Protein AF-A0A849MCC2-F1 (afdb_monomer_lite)

Secondary structure (DSSP, 8-state):
-------HHHHHHHHHHHHHHHHHHHHHHHHHHTTT----SHHHHTHHHHHHHHHHHHHHHTTT-SS---HHHHH--HHHHHHHHHHHHHHHHHHHHTTSSS----HHHHHHHHHHHHHHHHHHHHHHHHHHHHHHHHHHHH--

Radius of gyration: 18.91 Å; chains: 1; bounding box: 49×28×57 Å

pLDDT: mean 87.13, std 11.43, range [44.09, 97.31]

Sequence (144 aa):
MSTQNATPIDSFEKKVILFWKISLISLASIGLSTGGFRIGGFWSSYMLDITGPAWGYILIRSQYKSKDATFLSFRLSQEHSALLIIVTCFIVETSQYLELYDSYFDPYDYLAYISAVIPLFIIDKMISAKIRNLNSLLQESEIK

Foldseek 3Di:
DDPPDQDPLNVLLVVQLVVLVVLLVVLVVQLVCLVPDDDDDLCSVLSVLQSVLLNQLSVLCVSNDDPDDDPSNVPDDLVRSLVVSLVVQVVVLVCVVVCVDPDHRDPSSSVSNCVNSVVSSVVVVVSVVVSVVVVVVVVVVVVD

Structure (mmCIF, N/CA/C/O backbone):
data_AF-A0A849MCC2-F1
#
_entry.id   AF-A0A849MCC2-F1
#
loop_
_atom_site.group_PDB
_atom_s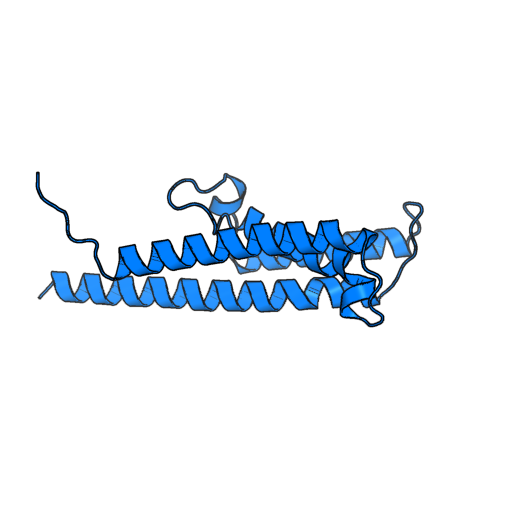ite.id
_atom_site.type_symbol
_atom_site.label_atom_id
_atom_site.label_alt_id
_atom_site.label_comp_id
_atom_site.label_asym_id
_atom_site.label_entity_id
_atom_site.label_seq_id
_atom_site.pdbx_PDB_ins_code
_atom_site.Cartn_x
_atom_site.Cartn_y
_atom_site.Cartn_z
_atom_site.occupancy
_atom_site.B_iso_or_equiv
_atom_site.auth_seq_id
_atom_site.auth_comp_id
_atom_site.auth_asym_id
_atom_site.auth_atom_id
_atom_site.pdbx_PDB_model_num
ATOM 1 N N . MET A 1 1 ? -21.759 19.271 32.226 1.00 50.09 1 MET A N 1
ATOM 2 C CA . MET A 1 1 ? -20.901 18.948 31.067 1.00 50.09 1 MET A CA 1
ATOM 3 C C . MET A 1 1 ? -20.373 17.539 31.314 1.00 50.09 1 MET A C 1
ATOM 5 O O . MET A 1 1 ? -19.436 17.396 32.085 1.00 50.09 1 MET A O 1
ATOM 9 N N . SER A 1 2 ? -21.067 16.490 30.850 1.00 44.09 2 SER A N 1
ATOM 10 C CA . SER A 1 2 ? -20.603 15.121 31.108 1.00 44.09 2 SER A CA 1
ATOM 11 C C . SER A 1 2 ? -19.416 14.835 30.194 1.00 44.09 2 SER A C 1
ATOM 13 O O . SER A 1 2 ? -19.512 14.893 28.970 1.00 44.09 2 SER A O 1
ATOM 15 N N . THR A 1 3 ? -18.263 14.575 30.794 1.00 50.03 3 THR A N 1
ATOM 16 C CA . THR A 1 3 ? -17.149 13.934 30.107 1.00 50.03 3 THR A CA 1
ATOM 17 C C . THR A 1 3 ? -17.604 12.518 29.780 1.00 50.03 3 THR A C 1
ATOM 19 O O . THR A 1 3 ? -17.569 11.642 30.641 1.00 50.03 3 THR A O 1
ATOM 22 N N . GLN A 1 4 ? -18.117 12.300 28.566 1.00 54.28 4 GLN A N 1
ATOM 23 C CA . GLN A 1 4 ? -18.264 10.948 28.038 1.00 54.28 4 GLN A CA 1
ATOM 24 C C . GLN A 1 4 ? -16.868 10.325 28.043 1.00 54.28 4 GLN A C 1
ATOM 26 O O . GLN A 1 4 ? -15.998 10.722 27.267 1.00 54.28 4 GLN A O 1
ATOM 31 N N . ASN A 1 5 ? -16.628 9.417 28.986 1.00 64.69 5 ASN A N 1
ATOM 32 C CA . ASN A 1 5 ? -15.387 8.664 29.039 1.00 64.69 5 ASN A CA 1
ATOM 33 C C . ASN A 1 5 ? -15.294 7.868 27.737 1.00 64.69 5 ASN A C 1
ATOM 35 O O . ASN A 1 5 ? -16.152 7.031 27.465 1.00 64.69 5 ASN A O 1
ATOM 39 N N . ALA A 1 6 ? -14.296 8.185 26.911 1.00 67.19 6 ALA A N 1
ATOM 40 C CA . ALA A 1 6 ? -14.068 7.487 25.654 1.00 67.19 6 ALA A CA 1
ATOM 41 C C . ALA A 1 6 ? -13.911 5.991 25.933 1.00 67.19 6 ALA A C 1
ATOM 43 O O . ALA A 1 6 ? -13.159 5.604 26.836 1.00 67.19 6 ALA A O 1
ATOM 44 N N . THR A 1 7 ? -14.607 5.156 25.166 1.00 79.62 7 THR A N 1
ATOM 45 C CA . THR A 1 7 ? -14.469 3.710 25.320 1.00 79.62 7 THR A CA 1
ATOM 46 C C . THR A 1 7 ? -13.045 3.289 24.926 1.00 79.62 7 THR A C 1
ATOM 48 O O . THR A 1 7 ? -12.372 3.973 24.139 1.00 79.62 7 THR A O 1
ATOM 51 N N . PRO A 1 8 ? -12.537 2.155 25.441 1.00 80.94 8 PRO A N 1
ATOM 52 C CA . PRO A 1 8 ? -11.245 1.623 25.014 1.00 80.94 8 PRO A CA 1
ATOM 53 C C . PRO A 1 8 ? -11.128 1.475 23.486 1.00 80.94 8 PRO A C 1
ATOM 55 O O . PRO A 1 8 ? -10.043 1.701 22.943 1.00 80.94 8 PRO A O 1
ATOM 58 N N . ILE A 1 9 ? -12.234 1.182 22.789 1.00 84.12 9 ILE A N 1
ATOM 59 C CA . ILE A 1 9 ? -12.288 1.090 21.322 1.00 84.12 9 ILE A CA 1
ATOM 60 C C . ILE A 1 9 ? -12.068 2.453 20.669 1.00 84.12 9 ILE A C 1
ATOM 62 O O . ILE A 1 9 ? -11.179 2.565 19.825 1.00 84.12 9 ILE A O 1
ATOM 66 N N . ASP A 1 10 ? -12.761 3.502 21.123 1.00 85.12 10 ASP A N 1
ATOM 67 C CA . ASP A 1 10 ? -12.579 4.863 20.591 1.00 85.12 10 ASP A CA 1
ATOM 68 C C . ASP A 1 10 ? -11.116 5.314 20.692 1.00 85.12 10 ASP A C 1
ATOM 70 O O . ASP A 1 10 ? -10.575 6.002 19.820 1.00 85.12 10 ASP A O 1
ATOM 74 N N . SER A 1 11 ? -10.447 4.926 21.782 1.00 88.69 11 SER A N 1
ATOM 75 C CA . SER A 1 11 ? -9.032 5.230 21.990 1.00 88.69 11 SER A CA 1
ATOM 76 C C . SER A 1 11 ? -8.121 4.479 21.011 1.00 88.69 11 SER A C 1
ATOM 78 O O . SER A 1 11 ? -7.115 5.032 20.556 1.00 88.69 11 SER A O 1
ATOM 80 N N . PHE A 1 12 ? -8.464 3.236 20.664 1.00 90.56 12 PHE A N 1
ATOM 81 C CA . PHE A 1 12 ? -7.708 2.408 19.731 1.00 90.56 12 PHE A CA 1
ATOM 82 C C . PHE A 1 12 ? -7.885 2.887 18.287 1.00 90.56 12 PHE A C 1
ATOM 84 O O . PHE A 1 12 ? -6.889 3.076 17.589 1.00 90.56 12 PHE A O 1
ATOM 91 N N . GLU A 1 13 ? -9.114 3.175 17.860 1.00 90.00 13 GLU A N 1
ATOM 92 C CA . GLU A 1 13 ? -9.403 3.690 16.516 1.00 90.00 13 GLU A CA 1
ATOM 93 C C . GLU A 1 13 ? -8.690 5.020 16.247 1.00 90.00 13 GLU A C 1
ATOM 95 O O . GLU A 1 13 ? -8.071 5.196 15.198 1.00 90.00 13 GLU A O 1
ATOM 100 N N . LYS A 1 14 ? -8.663 5.934 17.227 1.00 91.50 14 LYS A N 1
ATOM 101 C CA . LYS A 1 14 ? -7.896 7.188 17.120 1.00 91.50 14 LYS A CA 1
ATOM 102 C C . LYS A 1 14 ? -6.403 6.943 16.897 1.00 91.50 14 LYS A C 1
ATOM 104 O O . LYS A 1 14 ? -5.790 7.640 16.088 1.00 91.50 14 LYS A O 1
ATOM 109 N N . LYS A 1 15 ? -5.813 5.959 17.588 1.00 92.81 15 LYS A N 1
ATOM 110 C CA . LYS A 1 15 ? -4.400 5.582 17.404 1.00 92.81 15 LYS A CA 1
ATOM 111 C C . LYS A 1 15 ? -4.154 4.988 16.020 1.00 92.81 15 LYS A C 1
ATOM 113 O O . LYS A 1 15 ? -3.155 5.331 15.398 1.00 92.81 15 LYS A O 1
ATOM 118 N N . VAL A 1 16 ? -5.066 4.152 15.525 1.00 93.31 16 VAL A N 1
ATOM 119 C CA . VAL A 1 16 ? -5.007 3.584 14.169 1.00 93.31 16 VAL A CA 1
ATOM 120 C C . VAL A 1 16 ? -5.070 4.687 13.112 1.00 93.31 16 VAL A C 1
ATOM 122 O O . VAL A 1 16 ? -4.226 4.738 12.223 1.00 93.31 16 VAL A O 1
ATOM 125 N N . ILE A 1 17 ? -6.016 5.618 13.232 1.00 92.31 17 ILE A N 1
ATOM 126 C CA . ILE A 1 17 ? -6.140 6.756 12.311 1.00 92.31 17 ILE A CA 1
ATOM 127 C C . ILE A 1 17 ? -4.866 7.606 12.329 1.00 92.31 17 ILE A C 1
ATOM 129 O O . ILE A 1 17 ? -4.378 8.022 11.277 1.00 92.31 17 ILE A O 1
ATOM 133 N N . LEU A 1 18 ? -4.314 7.870 13.517 1.00 94.62 18 LEU A N 1
ATOM 134 C CA . LEU A 1 18 ? -3.065 8.613 13.656 1.00 94.62 18 LEU A CA 1
ATOM 135 C C . LEU A 1 18 ? -1.891 7.872 13.004 1.00 94.62 18 LEU A C 1
ATOM 137 O O . LEU A 1 18 ? -1.118 8.503 12.289 1.00 94.62 18 LEU A O 1
ATOM 141 N N . PHE A 1 19 ? -1.792 6.555 13.198 1.00 95.06 19 PHE A N 1
ATOM 142 C CA . PHE A 1 19 ? -0.798 5.711 12.536 1.00 95.06 19 PHE A CA 1
ATOM 143 C C . PHE A 1 19 ? -0.860 5.881 11.013 1.00 95.06 19 PHE A C 1
ATOM 145 O O . PHE A 1 19 ? 0.144 6.248 10.411 1.00 95.06 19 PHE A O 1
ATOM 152 N N . TRP A 1 20 ? -2.041 5.752 10.401 1.00 94.94 20 TRP A N 1
ATOM 153 C CA . TRP A 1 20 ? -2.193 5.906 8.949 1.00 94.94 20 TRP A CA 1
ATOM 154 C C . TRP A 1 20 ? -1.888 7.319 8.442 1.00 94.94 20 TRP A C 1
ATOM 156 O O . TRP A 1 20 ? -1.308 7.471 7.367 1.00 94.94 20 TRP A O 1
ATOM 166 N N . LYS A 1 21 ? -2.232 8.362 9.210 1.00 94.88 21 LYS A N 1
ATOM 167 C CA . LYS A 1 21 ? -1.850 9.749 8.889 1.00 94.88 21 LYS A CA 1
ATOM 168 C C . LYS A 1 21 ? -0.336 9.932 8.889 1.00 94.88 21 LYS A C 1
ATOM 170 O O . LYS A 1 21 ? 0.197 10.538 7.964 1.00 94.88 21 LYS A O 1
ATOM 175 N N . ILE A 1 22 ? 0.340 9.406 9.909 1.00 95.94 22 ILE A N 1
ATOM 176 C CA . ILE A 1 22 ? 1.800 9.459 10.001 1.00 95.94 22 ILE A CA 1
ATOM 177 C C . ILE A 1 22 ? 2.409 8.693 8.827 1.00 95.94 22 ILE A C 1
ATOM 179 O O . ILE A 1 22 ? 3.243 9.255 8.130 1.00 95.94 22 ILE A O 1
ATOM 183 N N . SER A 1 23 ? 1.938 7.477 8.535 1.00 95.00 23 SER A N 1
ATOM 184 C CA . SER A 1 23 ? 2.414 6.689 7.393 1.00 95.00 23 SER A CA 1
ATOM 185 C C . SER A 1 23 ? 2.274 7.433 6.063 1.00 95.00 23 SER A C 1
ATOM 187 O O . SER A 1 23 ? 3.218 7.427 5.280 1.00 95.00 23 SER A O 1
ATOM 189 N N . LEU A 1 24 ? 1.151 8.118 5.811 1.00 94.25 24 LEU A N 1
ATOM 190 C CA . LEU A 1 24 ? 0.969 8.933 4.601 1.00 94.25 24 LEU A CA 1
ATOM 191 C C . LEU A 1 24 ? 1.995 10.061 4.497 1.00 94.25 24 LEU A C 1
ATOM 193 O O . LEU A 1 24 ? 2.580 10.253 3.433 1.00 94.25 24 LEU A O 1
ATOM 197 N N . ILE A 1 25 ? 2.201 10.805 5.587 1.00 95.00 25 ILE A N 1
ATOM 198 C CA . ILE A 1 25 ? 3.160 11.915 5.621 1.00 95.00 25 ILE A CA 1
ATOM 199 C C . ILE A 1 25 ? 4.576 11.374 5.428 1.00 95.00 25 ILE A C 1
ATOM 201 O O . ILE A 1 25 ? 5.310 11.891 4.595 1.00 95.00 25 ILE A O 1
ATOM 205 N N . SER A 1 26 ? 4.941 10.302 6.135 1.00 94.25 26 SER A N 1
ATOM 206 C CA . SER A 1 26 ? 6.252 9.666 6.012 1.00 94.25 26 SER A CA 1
ATOM 207 C C . SER A 1 26 ? 6.512 9.162 4.595 1.00 94.25 26 SER A C 1
ATOM 209 O O . SER A 1 26 ? 7.566 9.462 4.048 1.00 94.25 26 SER A O 1
ATOM 211 N N . LEU A 1 27 ? 5.560 8.462 3.968 1.00 93.44 27 LEU A N 1
ATOM 212 C CA . LEU A 1 27 ? 5.705 7.983 2.589 1.00 93.44 27 LEU A CA 1
ATOM 213 C C . LEU A 1 27 ? 5.853 9.142 1.597 1.00 93.44 27 LEU A C 1
ATOM 215 O O . LEU A 1 27 ? 6.719 9.081 0.731 1.00 93.44 27 LEU A O 1
ATOM 219 N N . ALA A 1 28 ? 5.070 10.213 1.754 1.00 91.50 28 ALA A N 1
ATOM 220 C CA . ALA A 1 28 ? 5.183 11.396 0.904 1.00 91.50 28 ALA A CA 1
ATOM 221 C C . ALA A 1 28 ? 6.538 12.099 1.082 1.00 91.50 28 ALA A C 1
ATOM 223 O O . ALA A 1 28 ? 7.191 12.438 0.098 1.00 91.50 28 ALA A O 1
ATOM 224 N N . SER A 1 29 ? 6.997 12.282 2.324 1.00 92.12 29 SER A N 1
ATOM 225 C CA . SER A 1 29 ? 8.315 12.860 2.604 1.00 92.12 29 SER A CA 1
ATOM 226 C C . SER A 1 29 ? 9.444 12.003 2.033 1.00 92.12 29 SER A C 1
ATOM 228 O O . SER A 1 29 ? 10.357 12.549 1.419 1.00 92.12 29 SER A O 1
ATOM 230 N N . ILE A 1 30 ? 9.369 10.677 2.184 1.00 91.31 30 ILE A N 1
ATOM 231 C CA . ILE A 1 30 ? 10.364 9.748 1.638 1.00 91.31 30 ILE A CA 1
ATOM 232 C C . ILE A 1 30 ? 10.372 9.832 0.110 1.00 91.31 30 ILE A C 1
ATOM 234 O O . ILE A 1 30 ? 11.435 10.075 -0.459 1.00 91.31 30 ILE A O 1
ATOM 238 N N . GLY A 1 31 ? 9.209 9.731 -0.540 1.00 88.06 31 GLY A N 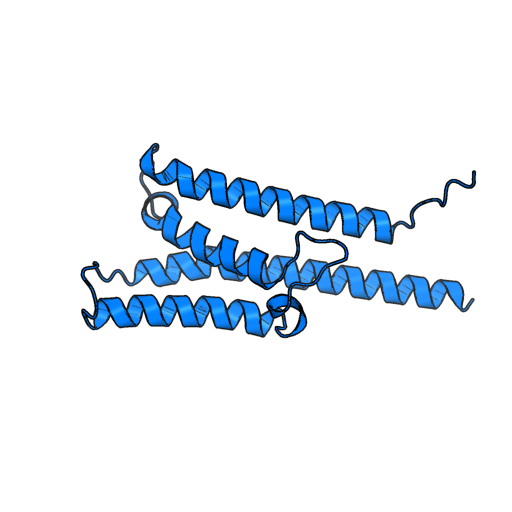1
ATOM 239 C CA . GLY A 1 31 ? 9.073 9.826 -1.995 1.00 88.06 31 GLY A CA 1
ATOM 240 C C . GLY A 1 31 ? 9.630 11.136 -2.556 1.00 88.06 31 GLY A C 1
ATOM 241 O O . GLY A 1 31 ? 10.394 11.115 -3.516 1.00 88.06 31 GLY A O 1
ATOM 242 N N . LEU A 1 32 ? 9.354 12.273 -1.909 1.00 88.88 32 LEU A N 1
ATOM 243 C CA . LEU A 1 32 ? 9.899 13.578 -2.310 1.00 88.88 32 LEU A CA 1
ATOM 244 C C . LEU A 1 32 ? 11.408 13.7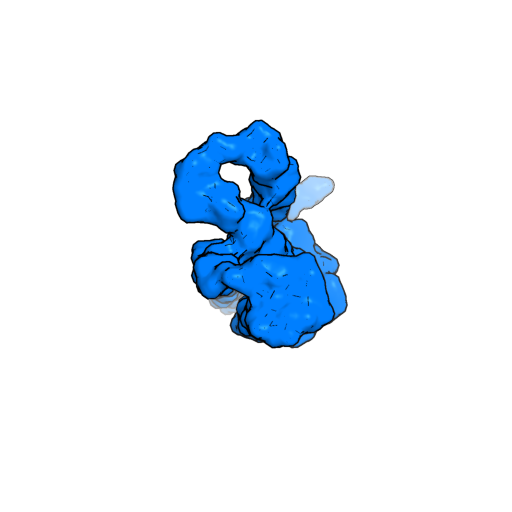11 -2.052 1.00 88.88 32 LEU A C 1
ATOM 246 O O . LEU A 1 32 ? 12.095 14.445 -2.759 1.00 88.88 32 LEU A O 1
ATOM 250 N N . SER A 1 33 ? 11.942 13.007 -1.051 1.00 88.12 33 SER A N 1
ATOM 251 C CA . SER A 1 33 ? 13.366 13.068 -0.696 1.00 88.12 33 SER A CA 1
ATOM 252 C C . SER A 1 33 ? 14.277 12.261 -1.630 1.00 88.12 33 SER A C 1
ATOM 254 O O . SER A 1 33 ? 15.493 12.462 -1.618 1.00 88.12 33 SER A O 1
ATOM 256 N N . THR A 1 34 ? 13.702 11.395 -2.472 1.00 81.50 34 THR A N 1
ATOM 257 C CA . THR A 1 34 ? 14.436 10.529 -3.416 1.00 81.50 34 THR A CA 1
ATOM 258 C C . THR A 1 34 ? 15.316 11.304 -4.396 1.00 81.50 34 THR A C 1
ATOM 260 O O . THR A 1 34 ? 16.398 10.841 -4.748 1.00 81.50 34 THR A O 1
ATOM 263 N N . GLY A 1 35 ? 14.920 12.526 -4.770 1.00 70.56 35 GLY A N 1
ATOM 264 C CA . GLY A 1 35 ? 15.730 13.393 -5.631 1.00 70.56 35 GLY A CA 1
ATOM 265 C C . GLY A 1 35 ? 16.979 13.971 -4.951 1.00 70.56 35 GLY A C 1
ATOM 266 O O . GLY A 1 35 ? 17.908 1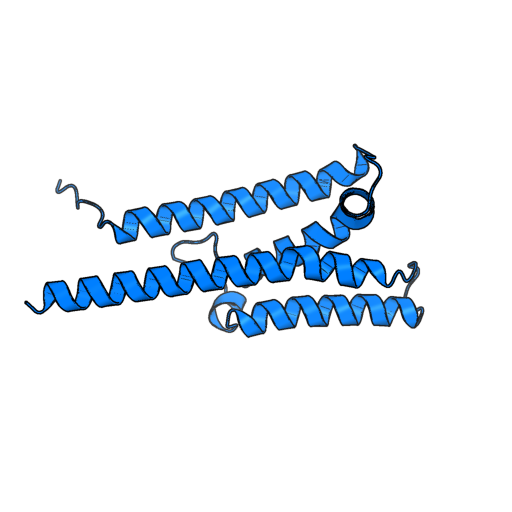4.381 -5.642 1.00 70.56 35 GLY A O 1
ATOM 267 N N . GLY A 1 36 ? 17.018 14.009 -3.612 1.00 71.19 36 GLY A N 1
ATOM 268 C CA . GLY A 1 36 ? 18.079 14.666 -2.838 1.00 71.19 36 GLY A CA 1
ATOM 269 C C . GLY A 1 36 ? 19.119 13.725 -2.227 1.00 71.19 36 GLY A C 1
ATOM 270 O O . GLY A 1 36 ? 20.268 14.126 -2.048 1.00 71.19 36 GLY A O 1
ATOM 271 N N . PHE A 1 37 ? 18.753 12.476 -1.923 1.00 69.81 37 PHE A N 1
ATOM 272 C CA . PHE A 1 37 ? 19.625 11.529 -1.219 1.00 69.81 37 PHE A CA 1
ATOM 273 C C . PHE A 1 37 ? 19.810 10.239 -2.018 1.00 69.81 37 PHE A C 1
ATOM 275 O O . PHE A 1 37 ? 18.977 9.336 -1.987 1.00 69.81 37 PHE A O 1
ATOM 282 N N . ARG A 1 38 ? 20.953 10.125 -2.702 1.00 67.44 38 ARG A N 1
ATOM 283 C CA . ARG A 1 38 ? 21.366 8.893 -3.385 1.00 67.44 38 ARG A CA 1
ATOM 284 C C . ARG A 1 38 ? 22.092 7.969 -2.414 1.00 67.44 38 ARG A C 1
ATOM 286 O O . ARG A 1 38 ? 23.317 7.974 -2.332 1.00 67.44 38 ARG A O 1
ATOM 293 N N . ILE A 1 39 ? 21.330 7.187 -1.663 1.00 68.62 39 ILE A N 1
ATOM 294 C CA . ILE A 1 39 ? 21.868 6.021 -0.952 1.00 68.62 39 ILE A CA 1
ATOM 295 C C . ILE A 1 39 ? 21.912 4.869 -1.968 1.00 68.62 39 ILE A C 1
ATOM 297 O O . ILE A 1 39 ? 21.021 4.759 -2.802 1.00 68.62 39 ILE A O 1
ATOM 301 N N . GLY A 1 40 ? 22.959 4.048 -1.980 1.00 75.19 40 GLY A N 1
ATOM 302 C CA . GLY A 1 40 ? 23.031 2.886 -2.874 1.00 75.19 40 GLY A CA 1
ATOM 303 C C . GLY A 1 40 ? 22.223 1.705 -2.329 1.00 75.19 40 GLY A C 1
ATOM 304 O O . GLY A 1 40 ? 22.267 1.444 -1.129 1.00 75.19 40 GLY A O 1
ATOM 305 N N . GLY A 1 41 ? 21.516 0.980 -3.198 1.00 85.25 41 GLY A N 1
ATOM 306 C CA . GLY A 1 41 ? 20.792 -0.243 -2.841 1.00 85.25 41 GLY A CA 1
ATOM 307 C C . GLY A 1 41 ? 19.415 -0.346 -3.494 1.00 85.25 41 GLY A C 1
ATOM 308 O O . GLY A 1 41 ? 18.907 0.616 -4.053 1.00 85.25 41 GLY A O 1
ATOM 309 N N . PHE A 1 42 ? 18.798 -1.526 -3.398 1.00 84.50 42 PHE A N 1
ATOM 310 C CA . PHE A 1 42 ? 17.477 -1.797 -3.979 1.00 84.50 42 PHE A CA 1
ATOM 311 C C . PHE A 1 42 ? 16.426 -0.766 -3.529 1.00 84.50 42 PHE A C 1
ATOM 313 O O . PHE A 1 42 ? 15.831 -0.066 -4.337 1.00 84.50 42 PHE A O 1
ATOM 320 N N . TRP A 1 43 ? 16.261 -0.597 -2.217 1.00 79.25 43 TRP A N 1
ATOM 321 C CA . TRP A 1 43 ? 15.215 0.255 -1.643 1.00 79.25 43 TRP A CA 1
ATOM 322 C C . TRP A 1 43 ? 15.348 1.737 -1.985 1.00 79.25 43 TRP A C 1
ATOM 324 O O . TRP A 1 43 ? 14.351 2.445 -2.011 1.00 79.25 43 TRP A O 1
ATOM 334 N N . SER A 1 44 ? 16.566 2.218 -2.218 1.00 83.44 44 SER A N 1
ATOM 335 C CA . SER A 1 44 ? 16.815 3.608 -2.585 1.00 83.44 44 SER A CA 1
ATOM 336 C C . SER A 1 44 ? 16.716 3.840 -4.090 1.00 83.44 44 SER A C 1
ATOM 338 O O . SER A 1 44 ? 16.253 4.907 -4.483 1.00 83.44 44 SER A O 1
ATOM 340 N N . SER A 1 45 ? 17.085 2.853 -4.916 1.00 85.50 45 SER A N 1
ATOM 341 C CA . SER A 1 45 ? 16.903 2.908 -6.373 1.00 85.50 45 SER A CA 1
ATOM 342 C C . SER A 1 45 ? 15.428 2.917 -6.773 1.00 85.50 45 SER A C 1
ATOM 344 O O . SER A 1 45 ? 15.057 3.682 -7.651 1.00 85.50 45 SER A O 1
ATOM 346 N N . TYR A 1 46 ? 14.592 2.141 -6.076 1.00 89.50 46 TYR A N 1
ATOM 347 C CA . TYR A 1 46 ? 13.164 1.983 -6.380 1.00 89.50 46 TYR A CA 1
ATOM 348 C C . TYR A 1 46 ? 12.254 2.723 -5.395 1.0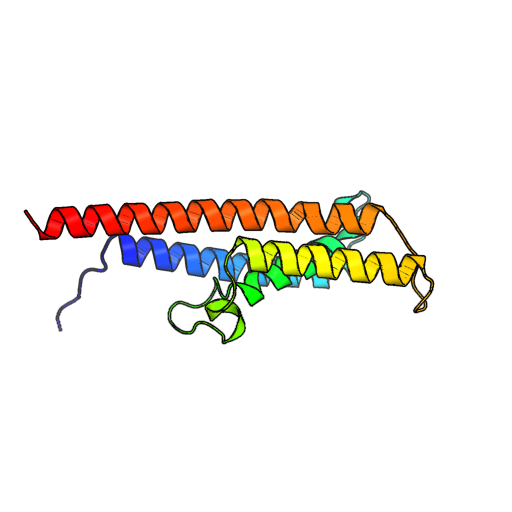0 89.50 46 TYR A C 1
ATOM 350 O O . TYR A 1 46 ? 11.099 2.367 -5.189 1.00 89.50 46 TYR A O 1
ATOM 358 N N . MET A 1 47 ? 12.770 3.726 -4.685 1.00 90.88 47 MET A N 1
ATOM 359 C CA . MET A 1 47 ? 12.033 4.331 -3.573 1.00 90.88 47 MET A CA 1
ATOM 360 C C . MET A 1 47 ? 10.736 5.017 -4.034 1.00 90.88 47 MET A C 1
ATOM 362 O O . MET A 1 47 ? 9.719 4.961 -3.338 1.00 90.88 47 MET A O 1
ATOM 366 N N . LEU A 1 48 ? 10.748 5.665 -5.202 1.00 89.19 48 LEU A N 1
ATOM 367 C CA . LEU A 1 48 ? 9.539 6.274 -5.761 1.00 89.19 48 LEU A CA 1
ATOM 368 C C . LEU A 1 48 ? 8.523 5.193 -6.145 1.00 89.19 48 LEU A C 1
ATOM 370 O O . LEU A 1 48 ? 7.345 5.305 -5.795 1.00 89.19 48 LEU A O 1
ATOM 374 N N . ASP A 1 49 ? 9.012 4.112 -6.747 1.00 90.56 49 ASP A N 1
ATOM 375 C CA . ASP A 1 49 ? 8.226 2.939 -7.100 1.00 90.56 49 ASP A CA 1
ATOM 376 C C . ASP A 1 49 ? 7.618 2.274 -5.871 1.00 90.56 49 ASP A C 1
ATOM 378 O O . ASP A 1 49 ? 6.452 1.922 -5.861 1.00 90.56 49 ASP A O 1
ATOM 382 N N . ILE A 1 50 ? 8.329 2.208 -4.755 1.00 93.00 50 ILE A N 1
ATOM 383 C CA . ILE A 1 50 ? 7.799 1.669 -3.499 1.00 93.00 50 ILE A CA 1
ATOM 384 C C . ILE A 1 50 ? 6.741 2.606 -2.901 1.00 93.00 50 ILE A C 1
ATOM 386 O O . ILE A 1 50 ? 5.664 2.175 -2.475 1.00 93.00 50 ILE A O 1
ATOM 390 N N . THR A 1 51 ? 7.052 3.902 -2.821 1.00 93.88 51 THR A N 1
ATOM 391 C CA . THR A 1 51 ? 6.237 4.872 -2.076 1.00 93.88 51 THR A CA 1
ATOM 392 C C . THR A 1 51 ? 4.929 5.220 -2.780 1.00 93.88 51 THR A C 1
ATOM 394 O O . THR A 1 51 ? 3.920 5.377 -2.092 1.00 93.88 51 THR A O 1
ATOM 397 N N . GLY A 1 52 ? 4.899 5.292 -4.113 1.00 92.94 52 GLY A N 1
ATOM 398 C CA . GLY A 1 52 ? 3.704 5.655 -4.886 1.00 92.94 52 GLY A CA 1
ATOM 399 C C . GLY A 1 52 ? 2.516 4.697 -4.685 1.00 92.94 52 GLY A C 1
ATOM 400 O O . GLY A 1 52 ? 1.474 5.119 -4.176 1.00 92.94 52 GLY A O 1
ATOM 401 N N . PRO A 1 53 ? 2.647 3.402 -5.013 1.00 94.94 53 PRO A N 1
ATOM 402 C CA . PRO A 1 53 ? 1.621 2.378 -4.809 1.00 94.94 53 PRO A CA 1
ATOM 403 C C . PRO A 1 53 ? 1.239 2.200 -3.337 1.00 94.94 53 PRO A C 1
ATOM 405 O O . PRO A 1 53 ? 0.057 2.062 -3.017 1.00 94.94 53 PRO A O 1
ATOM 408 N N . ALA A 1 54 ? 2.215 2.258 -2.424 1.00 95.31 54 ALA A N 1
ATOM 409 C CA . ALA A 1 54 ? 1.976 2.205 -0.982 1.00 95.31 54 ALA A CA 1
ATOM 410 C C . ALA A 1 54 ? 1.084 3.363 -0.507 1.00 95.31 54 ALA A C 1
ATOM 412 O O . ALA A 1 54 ? 0.108 3.163 0.223 1.00 95.31 54 ALA A O 1
ATOM 413 N N . TRP A 1 55 ? 1.386 4.578 -0.962 1.00 94.69 55 TRP A N 1
ATOM 414 C CA . TRP A 1 55 ? 0.596 5.771 -0.681 1.00 94.69 55 TRP A CA 1
ATOM 415 C C . TRP A 1 55 ? -0.802 5.674 -1.307 1.00 94.69 55 TRP A C 1
ATOM 417 O O . TRP A 1 55 ? -1.805 5.902 -0.622 1.00 94.69 55 TRP A O 1
ATOM 427 N N . GLY A 1 56 ? -0.883 5.232 -2.566 1.00 93.31 56 GLY A N 1
ATOM 428 C CA . GLY A 1 56 ? -2.133 4.977 -3.283 1.00 93.31 56 GLY A CA 1
ATOM 429 C C . GLY A 1 56 ? -3.049 3.992 -2.553 1.00 93.31 56 GLY A C 1
ATOM 430 O O . GLY A 1 56 ? -4.238 4.267 -2.388 1.00 93.31 56 GLY A O 1
ATOM 431 N N . TYR A 1 57 ? -2.503 2.893 -2.024 1.00 94.06 57 TYR A N 1
ATOM 432 C CA . TYR A 1 57 ? -3.263 1.924 -1.230 1.00 94.06 57 TYR A CA 1
ATOM 433 C C . TYR A 1 57 ? -3.931 2.575 -0.008 1.00 94.06 57 TYR A C 1
ATOM 435 O O . TYR A 1 57 ? -5.139 2.418 0.202 1.00 94.06 57 TYR A O 1
ATOM 443 N N . ILE A 1 58 ? -3.177 3.355 0.777 1.00 93.12 58 ILE A N 1
ATOM 444 C CA . ILE A 1 58 ? -3.704 4.016 1.984 1.00 93.12 58 ILE A CA 1
ATOM 445 C C . ILE A 1 58 ? -4.798 5.032 1.621 1.00 93.12 58 ILE A C 1
ATOM 447 O O . ILE A 1 58 ? -5.813 5.125 2.323 1.00 93.12 58 ILE A O 1
ATOM 451 N N . LEU A 1 59 ? -4.623 5.766 0.517 1.00 91.06 59 LEU A N 1
ATOM 452 C CA . LEU A 1 59 ? -5.610 6.731 0.032 1.00 91.06 59 LEU A CA 1
ATOM 453 C C . LEU A 1 59 ? -6.920 6.066 -0.387 1.00 91.06 59 LEU A C 1
ATOM 455 O O . LEU A 1 59 ? -7.990 6.463 0.087 1.00 91.06 59 LEU A O 1
ATOM 459 N N . ILE A 1 60 ? -6.839 5.026 -1.220 1.00 90.25 60 ILE A N 1
ATOM 460 C CA . ILE A 1 60 ? -8.010 4.276 -1.689 1.00 90.25 60 ILE A CA 1
ATOM 461 C C . ILE A 1 60 ? -8.781 3.696 -0.508 1.00 90.25 60 ILE A C 1
ATOM 463 O O . ILE A 1 60 ? -10.008 3.764 -0.480 1.00 90.25 60 ILE A O 1
ATOM 467 N N . ARG A 1 61 ? -8.077 3.179 0.502 1.00 89.88 61 ARG A N 1
ATOM 468 C CA . ARG A 1 61 ? -8.703 2.630 1.708 1.00 89.88 61 ARG A CA 1
ATOM 469 C C . ARG A 1 61 ? -9.242 3.701 2.663 1.00 89.88 61 ARG A C 1
ATOM 471 O O . ARG A 1 61 ? -10.023 3.368 3.546 1.00 89.88 61 ARG A O 1
ATOM 478 N N . SER A 1 62 ? -8.866 4.972 2.493 1.00 87.19 62 SER A N 1
ATOM 479 C CA . SER A 1 62 ? -9.274 6.102 3.349 1.00 87.19 62 SER A CA 1
ATOM 480 C C . SER A 1 62 ? -9.040 5.876 4.853 1.00 87.19 62 SER A C 1
ATOM 482 O O . SER A 1 62 ? -9.744 6.434 5.690 1.00 87.19 62 SER A O 1
ATOM 484 N N . GLN A 1 63 ? -8.003 5.111 5.211 1.00 81.38 63 GLN A N 1
ATOM 485 C CA . GLN A 1 63 ? -7.712 4.678 6.593 1.00 81.38 63 GLN A CA 1
ATOM 486 C C . GLN A 1 63 ? -7.318 5.819 7.552 1.00 81.38 63 GLN A C 1
ATOM 488 O O . GLN A 1 63 ? -7.203 5.644 8.763 1.00 81.38 63 GLN A O 1
ATOM 493 N N . TYR A 1 64 ? -7.092 7.009 7.005 1.00 82.94 64 TYR A N 1
ATOM 494 C CA . TYR A 1 64 ? -6.679 8.216 7.715 1.00 82.94 64 TYR A CA 1
ATOM 495 C C . TYR A 1 64 ? -7.862 9.114 8.125 1.00 82.94 64 TYR A C 1
ATOM 497 O O . TYR A 1 64 ? -7.651 10.175 8.727 1.00 82.94 64 TYR A O 1
ATOM 505 N N . LYS A 1 65 ? -9.104 8.725 7.803 1.00 81.38 65 LYS A N 1
ATOM 506 C CA . LYS A 1 65 ? -10.333 9.460 8.141 1.00 81.38 65 LYS A CA 1
ATOM 507 C C . LYS A 1 65 ? -11.173 8.676 9.150 1.00 81.38 65 LYS A C 1
ATOM 509 O O . LYS A 1 65 ? -11.278 7.463 9.067 1.00 81.38 65 LYS A O 1
ATOM 514 N N . SER A 1 66 ? -11.790 9.392 10.096 1.00 65.38 66 SER A N 1
ATOM 515 C CA . SER A 1 66 ? -12.621 8.784 11.149 1.00 65.38 66 SER A CA 1
ATOM 516 C C . SER A 1 66 ? -14.078 8.569 10.741 1.00 65.38 66 SER A C 1
ATOM 518 O O . SER A 1 66 ? -14.718 7.685 11.296 1.00 65.38 66 SER A O 1
ATOM 520 N N . LYS A 1 67 ? -14.632 9.416 9.861 1.00 60.47 67 LYS A N 1
ATOM 521 C CA . LYS A 1 67 ? -16.081 9.442 9.580 1.00 60.47 67 LYS A CA 1
ATOM 522 C C . LYS A 1 67 ? -16.462 9.613 8.108 1.00 60.47 67 LYS A C 1
ATOM 524 O O . LYS A 1 67 ? -17.580 9.276 7.750 1.00 60.47 67 LYS A O 1
ATOM 529 N N . ASP A 1 68 ? -15.526 10.025 7.254 1.00 58.56 68 ASP A N 1
ATOM 530 C CA . ASP A 1 68 ? -15.810 10.267 5.839 1.00 58.56 68 ASP A CA 1
ATOM 531 C C . ASP A 1 68 ? -15.094 9.239 4.969 1.00 58.56 68 ASP A C 1
ATOM 533 O O . ASP A 1 68 ? -13.938 9.422 4.576 1.00 58.56 68 ASP A O 1
ATOM 537 N N . ALA A 1 69 ? -15.788 8.143 4.668 1.00 60.56 69 ALA A N 1
ATOM 538 C CA . ALA A 1 69 ? -15.368 7.249 3.602 1.00 60.56 69 ALA A CA 1
ATOM 539 C C . ALA A 1 69 ? -15.445 8.014 2.271 1.00 60.56 69 ALA A C 1
ATOM 541 O O . ALA A 1 69 ? -16.474 8.591 1.922 1.00 60.56 69 ALA A O 1
ATOM 542 N N . THR A 1 70 ? -14.345 8.043 1.525 1.00 66.19 70 THR A N 1
ATOM 543 C CA . THR A 1 70 ? -14.353 8.577 0.161 1.00 66.19 70 THR A CA 1
ATOM 544 C C . THR A 1 70 ? -15.151 7.599 -0.720 1.00 66.19 70 THR A C 1
ATOM 546 O O . THR A 1 70 ? -15.183 6.406 -0.426 1.00 66.19 70 THR A O 1
ATOM 549 N N . PHE A 1 71 ? -15.788 8.048 -1.810 1.00 62.66 71 PHE A N 1
ATOM 550 C CA . PHE A 1 71 ? -16.607 7.170 -2.675 1.00 62.66 71 PHE A CA 1
ATOM 551 C C . PHE A 1 71 ? -15.892 5.860 -3.069 1.00 62.66 71 PHE A C 1
ATOM 553 O O . PHE A 1 71 ? -16.498 4.789 -3.078 1.00 62.66 71 PHE A O 1
ATOM 560 N N . LEU A 1 72 ? -14.579 5.935 -3.317 1.00 61.44 72 LEU A N 1
ATOM 561 C CA . LEU A 1 72 ? -13.738 4.775 -3.619 1.00 61.44 72 LEU A CA 1
ATOM 562 C C . LEU A 1 72 ? -13.576 3.802 -2.436 1.00 61.44 72 LEU A C 1
ATOM 564 O O . LEU A 1 72 ? -13.611 2.590 -2.637 1.00 61.44 72 LEU A O 1
ATOM 568 N N . SER A 1 73 ? -13.429 4.308 -1.207 1.00 68.38 73 SER A N 1
ATOM 569 C CA . SER A 1 73 ? -13.198 3.474 -0.021 1.00 68.38 73 SER A CA 1
ATOM 570 C C . SER A 1 73 ? -14.459 2.759 0.454 1.00 68.38 73 SER A C 1
ATOM 572 O O . SER A 1 73 ? -14.363 1.725 1.110 1.00 68.38 73 SER A O 1
ATOM 574 N N . PHE A 1 74 ? -15.638 3.285 0.109 1.00 61.09 74 PHE A N 1
ATOM 575 C CA . PHE A 1 74 ? -16.917 2.629 0.378 1.00 61.09 74 PHE A CA 1
ATOM 576 C C . PHE A 1 74 ? -17.131 1.384 -0.496 1.00 61.09 74 PHE A C 1
ATOM 578 O O . PHE A 1 74 ? -17.740 0.414 -0.053 1.00 61.09 74 PHE A O 1
ATOM 585 N N . ARG A 1 75 ? -16.634 1.397 -1.740 1.00 72.81 75 ARG A N 1
ATOM 586 C CA . ARG A 1 75 ? -16.913 0.337 -2.722 1.00 72.81 75 ARG A CA 1
ATOM 587 C C . ARG A 1 75 ? -15.889 -0.791 -2.757 1.00 72.81 75 ARG A C 1
ATOM 589 O O . ARG A 1 75 ? -16.204 -1.857 -3.278 1.00 72.81 75 ARG A O 1
ATOM 596 N N . LEU A 1 76 ? -14.678 -0.568 -2.251 1.00 84.31 76 LEU A N 1
ATOM 597 C CA . LEU A 1 76 ? -13.576 -1.519 -2.394 1.00 84.31 76 LEU A CA 1
ATOM 598 C C . LEU A 1 76 ? -13.236 -2.191 -1.061 1.00 84.31 76 LEU A C 1
ATOM 600 O O . LEU A 1 76 ? -12.894 -1.531 -0.075 1.00 84.31 76 LEU A O 1
ATOM 604 N N . SER A 1 77 ? -13.283 -3.528 -1.047 1.00 89.69 77 SER A N 1
ATOM 605 C CA . SER A 1 77 ? -12.717 -4.303 0.061 1.00 89.69 77 SER A CA 1
ATOM 606 C C . SER A 1 77 ? -11.190 -4.169 0.088 1.00 89.69 77 SER A C 1
ATOM 608 O O . SER A 1 77 ? -10.575 -3.736 -0.886 1.00 89.69 77 SER A O 1
ATOM 610 N N . GLN A 1 78 ? -10.571 -4.574 1.198 1.00 92.19 78 GLN A N 1
ATOM 611 C CA . GLN A 1 78 ? -9.112 -4.558 1.363 1.00 92.19 78 GLN A CA 1
ATOM 612 C C . GLN A 1 78 ? -8.397 -5.307 0.226 1.00 92.19 78 GLN A C 1
ATOM 614 O O . GLN A 1 78 ? -7.417 -4.814 -0.323 1.00 92.19 78 GLN A O 1
ATOM 619 N N . GLU A 1 79 ? -8.927 -6.468 -0.160 1.00 94.81 79 GLU A N 1
ATOM 620 C CA . GLU A 1 79 ? -8.422 -7.302 -1.252 1.00 94.81 79 GLU A CA 1
ATOM 621 C C . GLU A 1 79 ? -8.563 -6.606 -2.599 1.00 94.81 79 GLU A C 1
ATOM 623 O O . GLU A 1 79 ? -7.608 -6.571 -3.364 1.00 94.81 79 GLU A O 1
ATOM 628 N N . HIS A 1 80 ? -9.728 -6.013 -2.876 1.00 93.56 80 HIS A N 1
ATOM 629 C CA . HIS A 1 80 ? -9.956 -5.314 -4.137 1.00 93.56 80 HIS A CA 1
ATOM 630 C C . HIS A 1 80 ? -9.072 -4.072 -4.259 1.00 93.56 80 HIS A C 1
ATOM 632 O O . HIS A 1 80 ? -8.577 -3.795 -5.344 1.00 93.56 80 HIS A O 1
ATOM 638 N N . SER A 1 81 ? -8.831 -3.337 -3.167 1.00 93.38 81 SER A N 1
ATOM 639 C CA . SER A 1 81 ? -7.902 -2.202 -3.175 1.00 93.38 81 SER A CA 1
ATOM 640 C C . SER A 1 81 ? -6.460 -2.644 -3.423 1.00 93.38 81 SER A C 1
ATOM 642 O O . SER A 1 81 ? -5.780 -2.032 -4.241 1.00 93.38 81 SER A O 1
ATOM 644 N N . ALA A 1 82 ? -5.998 -3.706 -2.753 1.00 95.12 82 ALA A N 1
ATOM 645 C CA . ALA A 1 82 ? -4.657 -4.246 -2.971 1.00 95.12 82 ALA A CA 1
ATOM 646 C C . ALA A 1 82 ? -4.498 -4.762 -4.408 1.00 95.12 82 ALA A C 1
ATOM 648 O O . ALA A 1 82 ? -3.542 -4.400 -5.088 1.00 95.12 82 ALA A O 1
ATOM 649 N N . LEU A 1 83 ? -5.470 -5.541 -4.891 1.00 95.62 83 LEU A N 1
ATOM 650 C CA . LEU A 1 83 ? -5.485 -6.070 -6.251 1.00 95.62 83 LEU A CA 1
ATOM 651 C C . LEU A 1 83 ? -5.508 -4.947 -7.287 1.00 95.62 83 LEU A C 1
ATOM 653 O O . LEU A 1 83 ? -4.750 -5.008 -8.244 1.00 95.62 83 LEU A O 1
ATOM 657 N N . LEU A 1 84 ? -6.330 -3.912 -7.092 1.00 94.62 84 LEU A N 1
ATOM 658 C CA . LEU A 1 84 ? -6.397 -2.768 -8.000 1.00 94.62 84 LEU A CA 1
ATOM 659 C C . LEU A 1 84 ? -5.038 -2.082 -8.123 1.00 94.62 84 LEU A C 1
ATOM 661 O O . LEU A 1 84 ? -4.604 -1.820 -9.240 1.00 94.62 84 LEU A O 1
ATOM 665 N N . ILE A 1 85 ? -4.353 -1.828 -7.004 1.00 95.38 85 ILE A N 1
ATOM 666 C CA . ILE A 1 85 ? -3.015 -1.226 -7.024 1.00 95.38 85 ILE A CA 1
ATOM 667 C C . ILE A 1 85 ? -2.017 -2.145 -7.737 1.00 95.38 85 ILE A C 1
ATOM 669 O O . ILE A 1 85 ? -1.338 -1.695 -8.653 1.00 95.38 85 ILE A O 1
ATOM 673 N N . ILE A 1 86 ? -1.974 -3.433 -7.385 1.00 95.62 86 ILE A N 1
ATOM 674 C CA . ILE A 1 86 ? -1.043 -4.408 -7.978 1.00 95.62 86 ILE A CA 1
ATOM 675 C C . ILE A 1 86 ? -1.274 -4.559 -9.488 1.00 95.62 86 ILE A C 1
ATOM 677 O O . ILE A 1 86 ? -0.324 -4.547 -10.264 1.00 95.62 86 ILE A O 1
ATOM 681 N N . VAL A 1 87 ? -2.531 -4.654 -9.924 1.00 96.31 87 VAL A N 1
ATOM 682 C CA . VAL A 1 87 ? -2.889 -4.732 -11.347 1.00 96.31 87 VAL A CA 1
ATOM 683 C C . VAL A 1 87 ? -2.548 -3.431 -12.070 1.00 96.31 87 VAL A C 1
ATOM 685 O O . VAL A 1 87 ? -2.053 -3.481 -13.190 1.00 96.31 87 VAL A O 1
ATOM 688 N N . THR A 1 88 ? -2.761 -2.272 -11.443 1.00 95.12 88 THR A N 1
ATOM 689 C CA . THR A 1 88 ? -2.383 -0.975 -12.031 1.00 95.12 88 THR A CA 1
ATOM 690 C C . THR A 1 88 ? -0.875 -0.911 -12.259 1.00 95.12 88 THR A C 1
ATOM 692 O O . THR A 1 88 ? -0.438 -0.605 -13.362 1.00 95.12 88 THR A O 1
ATOM 695 N N . CYS A 1 89 ? -0.090 -1.286 -11.251 1.00 94.62 89 CYS A N 1
ATOM 696 C CA . CYS A 1 89 ? 1.357 -1.437 -11.337 1.00 94.62 89 CYS A CA 1
ATOM 697 C C . CYS A 1 89 ? 1.778 -2.393 -12.466 1.00 94.62 89 CYS A C 1
ATOM 699 O O . CYS A 1 89 ? 2.606 -2.040 -13.295 1.00 94.62 89 CYS A O 1
ATOM 701 N N . PHE A 1 90 ? 1.154 -3.568 -12.564 1.00 95.06 90 PHE A N 1
ATOM 702 C CA . PHE A 1 90 ? 1.426 -4.520 -13.645 1.00 95.06 90 PHE A CA 1
ATOM 703 C C . PHE A 1 90 ? 1.121 -3.946 -15.040 1.00 95.06 90 PHE A C 1
ATOM 705 O O . PHE A 1 90 ? 1.872 -4.184 -15.985 1.00 95.06 90 PHE A O 1
ATOM 712 N N . ILE A 1 91 ? 0.029 -3.185 -15.184 1.00 95.62 91 ILE A N 1
ATOM 713 C CA . ILE A 1 91 ? -0.336 -2.521 -16.444 1.00 95.62 91 ILE A CA 1
ATOM 714 C C . ILE A 1 91 ? 0.702 -1.463 -16.822 1.00 95.62 91 ILE A C 1
ATOM 716 O O . ILE A 1 91 ? 1.047 -1.371 -17.999 1.00 95.62 91 ILE A O 1
ATOM 720 N N . VAL A 1 92 ? 1.202 -0.685 -15.856 1.00 93.56 92 VAL A N 1
ATOM 721 C CA . VAL A 1 92 ? 2.262 0.309 -16.090 1.00 93.56 92 VAL A CA 1
ATOM 722 C C . VAL A 1 92 ? 3.513 -0.380 -16.637 1.00 93.56 92 VAL A C 1
ATOM 724 O O . VAL A 1 92 ? 3.941 -0.040 -17.736 1.00 93.56 92 VAL A O 1
ATOM 727 N N . GLU A 1 93 ? 3.999 -1.426 -15.969 1.00 93.94 93 GLU A N 1
ATOM 728 C CA . GLU A 1 93 ? 5.169 -2.198 -16.422 1.00 93.94 93 GLU A CA 1
ATOM 729 C C . GLU A 1 93 ? 4.963 -2.849 -17.789 1.00 93.94 93 GLU A C 1
ATOM 731 O O . GLU A 1 93 ? 5.822 -2.791 -18.666 1.00 93.94 93 GLU A O 1
ATOM 736 N N . THR A 1 94 ? 3.785 -3.431 -18.020 1.00 94.62 94 THR A N 1
ATOM 737 C CA . THR A 1 94 ? 3.449 -4.019 -19.324 1.00 94.62 94 THR A CA 1
ATOM 738 C C . THR A 1 94 ? 3.430 -2.952 -20.419 1.00 94.62 94 THR A C 1
ATOM 740 O O . THR A 1 94 ? 3.834 -3.214 -21.548 1.00 94.62 94 THR A O 1
ATOM 743 N N . SER A 1 95 ? 2.984 -1.736 -20.098 1.00 95.38 95 SER A N 1
ATOM 744 C CA . SER A 1 95 ? 2.968 -0.619 -21.045 1.00 95.38 95 SER A CA 1
ATOM 745 C C . SER A 1 95 ? 4.379 -0.144 -21.393 1.00 95.38 95 SER A C 1
ATOM 747 O O . SER A 1 95 ? 4.618 0.203 -22.547 1.00 95.38 95 SER A O 1
ATOM 749 N N . GLN A 1 96 ? 5.310 -0.174 -20.435 1.00 94.31 96 GLN A N 1
ATOM 750 C CA . GLN A 1 96 ? 6.730 0.102 -20.679 1.00 94.31 96 GLN A CA 1
ATOM 751 C C . GLN A 1 96 ? 7.379 -0.995 -21.525 1.00 94.31 96 GLN A C 1
ATOM 753 O O . GLN A 1 96 ? 8.065 -0.697 -22.496 1.00 94.31 96 GLN A O 1
ATOM 758 N N . TYR A 1 97 ? 7.110 -2.266 -21.210 1.00 95.12 97 TYR A N 1
ATOM 759 C CA . TYR A 1 97 ? 7.601 -3.407 -21.987 1.00 95.12 97 TYR A CA 1
ATOM 760 C C . TYR A 1 97 ? 7.155 -3.357 -23.457 1.00 95.12 97 TYR A C 1
ATOM 762 O O . TYR A 1 97 ? 7.893 -3.763 -24.350 1.00 95.12 97 TYR A O 1
ATOM 770 N N . LEU A 1 98 ? 5.945 -2.853 -23.710 1.00 97.06 98 LEU A N 1
ATOM 771 C CA . LEU A 1 98 ? 5.389 -2.656 -25.051 1.00 97.06 98 LEU A CA 1
ATOM 772 C C . LEU A 1 98 ? 5.786 -1.315 -25.695 1.00 97.06 98 LEU A C 1
ATOM 774 O O . LEU A 1 98 ? 5.259 -0.992 -26.759 1.00 97.06 98 LEU A O 1
ATOM 778 N N . GLU A 1 99 ? 6.665 -0.536 -25.057 1.00 95.62 99 GLU A N 1
ATOM 779 C CA . GLU A 1 99 ? 7.144 0.771 -25.529 1.00 95.62 99 GLU A CA 1
ATOM 780 C C . GLU A 1 99 ? 6.003 1.764 -25.839 1.00 95.62 99 GLU A C 1
ATOM 782 O O . GLU A 1 99 ? 6.086 2.584 -26.754 1.00 95.62 99 GLU A O 1
ATOM 787 N N . LEU A 1 100 ? 4.902 1.716 -25.073 1.00 95.81 100 LEU A N 1
ATOM 788 C CA . LEU A 1 100 ? 3.749 2.606 -25.285 1.00 95.81 100 LEU A CA 1
ATOM 789 C C . LEU A 1 100 ? 4.044 4.071 -24.915 1.00 95.81 100 LEU A C 1
ATOM 791 O O . LEU A 1 100 ? 3.282 4.964 -25.293 1.00 95.81 100 LEU A O 1
ATOM 795 N N . TYR A 1 101 ? 5.119 4.322 -24.166 1.00 92.19 101 TYR A N 1
ATOM 796 C CA . TYR A 1 101 ? 5.645 5.646 -23.839 1.00 92.19 101 TYR A CA 1
ATOM 797 C C . TYR A 1 101 ? 7.149 5.571 -23.528 1.00 92.19 101 TYR A C 1
ATOM 799 O O . TYR A 1 101 ? 7.680 4.492 -23.278 1.00 92.19 101 TYR A O 1
ATOM 807 N N . ASP A 1 102 ? 7.828 6.722 -23.541 1.00 91.50 102 ASP A N 1
ATOM 808 C CA . ASP A 1 102 ? 9.277 6.818 -23.320 1.00 91.50 102 ASP A CA 1
ATOM 809 C C . ASP A 1 102 ? 9.635 6.586 -21.842 1.00 91.50 102 ASP A C 1
ATOM 811 O O . ASP A 1 102 ? 9.553 7.489 -21.003 1.00 91.50 102 ASP A O 1
ATOM 815 N N . SER A 1 103 ? 9.947 5.335 -21.512 1.00 89.50 103 SER A N 1
ATOM 816 C CA . SER A 1 103 ? 10.339 4.876 -20.181 1.00 89.50 103 SER A CA 1
ATOM 817 C C . SER A 1 103 ? 11.094 3.551 -20.284 1.00 89.50 103 SER A C 1
ATOM 819 O O . SER A 1 103 ? 10.932 2.802 -21.245 1.00 89.50 103 SER A O 1
ATOM 821 N N . TYR A 1 104 ? 11.961 3.280 -19.309 1.00 89.75 104 TYR A N 1
ATOM 822 C CA . TYR A 1 104 ? 12.792 2.082 -19.284 1.00 89.75 104 TYR A CA 1
ATOM 823 C C . TYR A 1 104 ? 12.083 0.972 -18.513 1.00 89.75 104 TYR A C 1
ATOM 825 O O . TYR A 1 104 ? 11.835 1.136 -17.326 1.00 89.75 104 TYR A O 1
ATOM 833 N N . PHE A 1 105 ? 11.813 -0.152 -19.177 1.00 92.19 105 PHE A N 1
ATOM 834 C CA . PHE A 1 105 ? 11.263 -1.336 -18.524 1.00 92.19 105 PHE A CA 1
ATOM 835 C C . PHE A 1 105 ? 12.281 -1.961 -17.562 1.00 92.19 105 PHE A C 1
ATOM 837 O O . PHE A 1 105 ? 13.345 -2.424 -17.992 1.00 92.19 105 PHE A O 1
ATOM 844 N N . ASP A 1 106 ? 11.922 -2.049 -16.281 1.00 91.75 106 ASP A N 1
ATOM 845 C CA . ASP A 1 106 ? 12.678 -2.779 -15.269 1.00 91.75 106 ASP A CA 1
ATOM 846 C C . ASP A 1 106 ? 11.763 -3.767 -14.517 1.00 91.75 106 ASP A C 1
ATOM 848 O O . ASP A 1 106 ? 10.925 -3.365 -13.714 1.00 91.75 106 ASP A O 1
ATOM 852 N N . PRO A 1 107 ? 11.935 -5.094 -14.678 1.00 88.00 107 PRO A N 1
ATOM 853 C CA . PRO A 1 107 ? 11.106 -6.068 -13.965 1.00 88.00 107 PRO A CA 1
ATOM 854 C C . PRO A 1 107 ? 11.214 -5.969 -12.430 1.00 88.00 107 PRO A C 1
ATOM 856 O O . PRO A 1 107 ? 10.358 -6.513 -11.720 1.00 88.00 107 PRO A O 1
ATOM 859 N N . TYR A 1 108 ? 12.248 -5.310 -11.897 1.00 93.31 108 TYR A N 1
ATOM 860 C CA . TYR A 1 108 ? 12.378 -5.053 -10.466 1.00 93.31 108 TYR A CA 1
ATOM 861 C C . TYR A 1 108 ? 11.443 -3.949 -9.955 1.00 93.31 108 TYR A C 1
ATOM 863 O O . TYR A 1 108 ? 11.118 -3.990 -8.765 1.00 93.31 108 TYR A O 1
ATOM 871 N N . ASP A 1 109 ? 10.925 -3.065 -10.814 1.00 91.44 109 ASP A N 1
ATOM 872 C CA . ASP A 1 109 ? 9.923 -2.055 -10.440 1.00 91.44 109 ASP A CA 1
ATOM 873 C C . ASP A 1 109 ? 8.665 -2.742 -9.902 1.00 91.44 109 ASP A C 1
ATOM 875 O O . ASP A 1 109 ? 8.167 -2.421 -8.819 1.00 91.44 109 ASP A O 1
ATOM 879 N N . TYR A 1 110 ? 8.231 -3.820 -10.563 1.00 92.06 110 TYR A N 1
ATOM 880 C CA . TYR A 1 110 ? 7.097 -4.615 -10.095 1.00 92.06 110 TYR A CA 1
ATOM 881 C C . TYR A 1 110 ? 7.320 -5.257 -8.720 1.00 92.06 110 TYR A C 1
ATOM 883 O O . TYR A 1 110 ? 6.423 -5.276 -7.867 1.00 92.06 110 TYR A O 1
ATOM 891 N N . LEU A 1 111 ? 8.525 -5.771 -8.468 1.00 93.62 111 LEU A N 1
ATOM 892 C CA . LEU A 1 111 ? 8.881 -6.313 -7.155 1.00 93.62 111 LEU A CA 1
ATOM 893 C C . LEU A 1 111 ? 8.916 -5.211 -6.095 1.00 93.62 111 LEU A C 1
ATOM 895 O O . LEU A 1 111 ? 8.466 -5.430 -4.965 1.00 93.62 111 LEU A O 1
ATOM 899 N N . ALA A 1 112 ? 9.394 -4.025 -6.461 1.00 93.81 112 ALA A N 1
ATOM 900 C CA . ALA A 1 112 ? 9.418 -2.863 -5.595 1.00 93.81 112 ALA A CA 1
ATOM 901 C C . ALA A 1 112 ? 7.989 -2.438 -5.205 1.00 93.81 112 ALA A C 1
ATOM 903 O O . ALA A 1 112 ? 7.709 -2.277 -4.012 1.00 93.81 112 ALA A O 1
ATOM 904 N N . TYR A 1 113 ? 7.052 -2.419 -6.161 1.00 92.81 113 TYR A N 1
ATOM 905 C CA . TYR A 1 113 ? 5.624 -2.163 -5.930 1.00 92.81 113 TYR A CA 1
ATOM 906 C C . TYR A 1 113 ? 5.025 -3.113 -4.886 1.00 92.81 113 TYR A C 1
ATOM 908 O O . TYR A 1 113 ? 4.416 -2.690 -3.896 1.00 92.81 113 TYR A O 1
ATOM 916 N N . ILE A 1 114 ? 5.234 -4.418 -5.067 1.00 93.88 114 ILE A N 1
ATOM 917 C CA . ILE A 1 114 ? 4.695 -5.454 -4.175 1.00 93.88 114 ILE A CA 1
ATOM 918 C C . ILE A 1 114 ? 5.317 -5.370 -2.776 1.00 93.88 114 ILE A C 1
ATOM 920 O O . ILE A 1 114 ? 4.619 -5.601 -1.780 1.00 93.88 114 ILE A O 1
ATOM 924 N N . SER A 1 115 ? 6.601 -5.012 -2.686 1.00 94.50 115 SER A N 1
ATOM 925 C CA . SER A 1 115 ? 7.370 -5.051 -1.440 1.00 94.50 115 SER A CA 1
ATOM 926 C C . SER A 1 115 ? 6.824 -4.144 -0.330 1.00 94.50 115 SER A C 1
ATOM 928 O O . SER A 1 115 ? 7.007 -4.468 0.842 1.00 94.50 115 SER A O 1
ATOM 930 N N . ALA A 1 116 ? 6.094 -3.070 -0.662 1.00 92.38 116 ALA A N 1
ATOM 931 C CA . ALA A 1 116 ? 5.393 -2.237 0.322 1.00 92.38 116 ALA A CA 1
ATOM 932 C C . ALA A 1 116 ? 3.873 -2.436 0.349 1.00 92.38 116 ALA A C 1
ATOM 934 O O . ALA A 1 116 ? 3.275 -2.390 1.428 1.00 92.38 116 ALA A O 1
ATOM 935 N N . VAL A 1 117 ? 3.229 -2.700 -0.793 1.00 95.56 117 VAL A N 1
ATOM 936 C CA . VAL A 1 117 ? 1.766 -2.869 -0.844 1.00 95.56 117 VAL A CA 1
ATOM 937 C C . VAL A 1 117 ? 1.314 -4.091 -0.042 1.00 95.56 117 VAL A C 1
ATOM 939 O O . VAL A 1 117 ? 0.350 -3.995 0.721 1.00 95.56 117 VAL A O 1
ATOM 942 N N . ILE A 1 118 ? 2.020 -5.224 -0.142 1.00 96.38 118 ILE A N 1
ATOM 943 C CA . ILE A 1 118 ? 1.638 -6.450 0.576 1.00 96.38 118 ILE A CA 1
ATOM 944 C C . ILE A 1 118 ? 1.766 -6.297 2.101 1.00 96.38 118 ILE A C 1
ATOM 946 O O . ILE A 1 118 ? 0.792 -6.604 2.795 1.00 96.38 118 ILE A O 1
ATOM 950 N N . PRO A 1 119 ? 2.876 -5.778 2.666 1.00 96.19 119 PRO A N 1
ATOM 951 C CA . PRO A 1 119 ? 2.938 -5.497 4.100 1.00 96.19 119 PRO A CA 1
ATOM 952 C C . PRO A 1 119 ? 1.834 -4.554 4.590 1.00 96.19 119 PRO A C 1
ATOM 954 O O . PRO A 1 119 ? 1.224 -4.822 5.626 1.00 96.19 119 PRO A O 1
ATOM 957 N N . LEU A 1 120 ? 1.522 -3.487 3.845 1.00 95.44 120 LEU A N 1
ATOM 958 C CA . LEU A 1 120 ? 0.447 -2.560 4.218 1.00 95.44 120 LEU A CA 1
ATOM 959 C C . LEU A 1 120 ? -0.927 -3.232 4.200 1.00 95.44 120 LEU A C 1
ATOM 961 O O . LEU A 1 120 ? -1.724 -3.017 5.116 1.00 95.44 120 LEU A O 1
ATOM 965 N N . PHE A 1 121 ? -1.190 -4.078 3.204 1.00 96.19 121 PHE A N 1
ATOM 966 C CA . PHE A 1 121 ? -2.400 -4.893 3.143 1.00 96.19 121 PHE A CA 1
ATOM 967 C C . PHE A 1 121 ? -2.525 -5.829 4.355 1.00 96.19 121 PHE A C 1
ATOM 969 O O . PHE A 1 121 ? -3.593 -5.903 4.969 1.00 96.19 121 PHE A O 1
ATOM 976 N N . ILE A 1 122 ? -1.438 -6.498 4.750 1.00 97.31 122 ILE A N 1
ATOM 977 C CA . ILE A 1 122 ? -1.419 -7.383 5.926 1.00 97.31 122 ILE A CA 1
ATOM 978 C C . ILE A 1 122 ? -1.697 -6.586 7.208 1.00 97.31 122 ILE A C 1
ATOM 980 O O . ILE A 1 122 ? -2.535 -6.993 8.016 1.00 97.31 122 ILE A O 1
ATOM 984 N N . ILE A 1 123 ? -1.053 -5.430 7.384 1.00 96.00 123 ILE A N 1
ATOM 985 C CA . ILE A 1 123 ? -1.276 -4.549 8.542 1.00 96.00 123 ILE A CA 1
ATOM 986 C C . ILE A 1 123 ? -2.741 -4.100 8.605 1.00 96.00 123 ILE A C 1
ATOM 988 O O . ILE A 1 123 ? -3.374 -4.196 9.659 1.00 96.00 123 ILE A O 1
ATOM 992 N N . ASP A 1 124 ? -3.311 -3.666 7.479 1.00 94.50 124 ASP A N 1
ATOM 993 C CA . ASP A 1 124 ? -4.721 -3.275 7.381 1.00 94.50 124 ASP A CA 1
ATOM 994 C C . ASP A 1 124 ? -5.655 -4.437 7.772 1.00 94.50 124 ASP A C 1
ATOM 996 O O . ASP A 1 124 ? -6.577 -4.275 8.585 1.00 94.50 124 ASP A O 1
ATOM 1000 N N . LYS A 1 125 ? -5.377 -5.645 7.271 1.00 94.62 125 LYS A N 1
ATOM 1001 C CA . LYS A 1 125 ? -6.115 -6.866 7.624 1.00 94.62 125 LYS A CA 1
ATOM 1002 C C . LYS A 1 125 ? -6.092 -7.147 9.121 1.00 94.62 125 LYS A C 1
ATOM 1004 O O . LYS A 1 125 ? -7.153 -7.365 9.712 1.00 94.62 125 LYS A O 1
ATOM 1009 N N . MET A 1 126 ? -4.915 -7.104 9.738 1.00 96.25 126 MET A N 1
ATOM 1010 C CA . MET A 1 126 ? -4.742 -7.363 11.169 1.00 96.25 126 MET A CA 1
ATOM 1011 C C . MET A 1 126 ? -5.483 -6.336 12.030 1.00 96.25 126 MET A C 1
ATOM 1013 O O . MET A 1 126 ? -6.185 -6.706 12.974 1.00 96.25 126 MET A O 1
ATOM 1017 N N . ILE A 1 127 ? -5.372 -5.051 11.688 1.00 94.00 127 ILE A N 1
ATOM 1018 C CA . ILE A 1 127 ? -6.063 -3.969 12.399 1.00 94.00 127 ILE A CA 1
ATOM 1019 C C . ILE A 1 127 ? -7.580 -4.147 12.291 1.00 94.00 127 ILE A C 1
ATOM 1021 O O . ILE A 1 127 ? -8.281 -4.115 13.303 1.00 94.00 127 ILE A O 1
ATOM 1025 N N . SER A 1 128 ? -8.087 -4.400 11.086 1.00 91.25 128 SER A N 1
ATOM 1026 C CA . SER A 1 128 ? -9.524 -4.568 10.844 1.00 91.25 128 SER A CA 1
ATOM 1027 C C . SER A 1 128 ? -10.102 -5.801 11.543 1.00 91.25 128 SER A C 1
ATOM 1029 O O . SER A 1 128 ? -11.226 -5.762 12.046 1.00 91.25 128 SER A O 1
ATOM 1031 N N . ALA A 1 129 ? -9.341 -6.897 11.613 1.00 93.25 129 ALA A N 1
ATOM 1032 C CA . ALA A 1 129 ? -9.723 -8.081 12.380 1.00 93.25 129 ALA A CA 1
ATOM 1033 C C . ALA A 1 129 ? -9.804 -7.774 13.883 1.00 93.25 129 ALA A C 1
ATOM 1035 O O . ALA A 1 129 ? -10.767 -8.163 14.546 1.00 93.25 129 ALA A O 1
ATOM 1036 N N . LYS A 1 130 ? -8.834 -7.017 14.410 1.00 93.94 130 LYS A N 1
ATOM 1037 C CA . LYS A 1 130 ? -8.804 -6.619 15.819 1.00 93.94 130 LYS A CA 1
ATOM 1038 C C . LYS A 1 130 ? -9.978 -5.715 16.199 1.00 93.94 130 LYS A C 1
ATOM 1040 O O . LYS A 1 130 ? -10.602 -5.960 17.224 1.00 93.94 130 LYS A O 1
ATOM 1045 N N . ILE A 1 131 ? -10.308 -4.718 15.375 1.00 90.75 131 ILE A N 1
ATOM 1046 C CA . ILE A 1 131 ? -11.467 -3.833 15.609 1.00 90.75 131 ILE A CA 1
ATOM 1047 C C . ILE A 1 131 ? -12.760 -4.652 15.661 1.00 90.75 131 ILE A C 1
ATOM 1049 O O . ILE A 1 131 ? -13.559 -4.495 16.579 1.00 90.75 131 ILE A O 1
ATOM 1053 N N . ARG A 1 132 ? -12.938 -5.586 14.719 1.00 91.06 132 ARG A N 1
ATOM 1054 C CA . ARG A 1 132 ? -14.117 -6.461 14.678 1.00 91.06 132 ARG A CA 1
ATOM 1055 C C . ARG A 1 132 ? -14.262 -7.307 15.943 1.00 91.06 132 ARG A C 1
ATOM 1057 O O . ARG A 1 132 ? -15.364 -7.404 16.468 1.00 91.06 132 ARG A O 1
ATOM 1064 N N . ASN A 1 133 ? -13.160 -7.880 16.428 1.00 93.56 133 ASN A N 1
ATOM 1065 C CA . ASN A 1 133 ? -13.142 -8.675 17.656 1.00 93.56 133 ASN A CA 1
ATOM 1066 C C . ASN A 1 133 ? -13.490 -7.825 18.894 1.00 93.56 133 ASN A C 1
ATOM 1068 O O . ASN A 1 133 ? -14.307 -8.229 19.715 1.00 93.56 133 ASN A O 1
ATOM 1072 N N . LEU A 1 134 ? -12.932 -6.615 19.001 1.00 91.19 134 LEU A N 1
ATOM 1073 C CA . LEU A 1 134 ? -13.263 -5.708 20.102 1.00 91.19 134 LEU A CA 1
ATOM 1074 C C . LEU A 1 134 ? -14.752 -5.324 20.094 1.00 91.19 134 LEU A C 1
ATOM 1076 O O . LEU A 1 134 ? -15.384 -5.331 21.147 1.00 91.19 134 LEU A O 1
ATOM 1080 N N . ASN A 1 135 ? -15.322 -5.054 18.916 1.00 88.75 135 ASN A N 1
ATOM 1081 C CA . ASN A 1 135 ? -16.745 -4.738 18.781 1.00 88.75 135 ASN A CA 1
ATOM 1082 C C . ASN A 1 135 ? -17.646 -5.911 19.193 1.00 88.75 135 ASN A C 1
ATOM 1084 O O . ASN A 1 135 ? -18.636 -5.684 19.884 1.00 88.75 135 ASN A O 1
ATOM 1088 N N . SER A 1 136 ? -17.298 -7.155 18.836 1.00 91.06 136 SER A N 1
ATOM 1089 C CA . SER A 1 136 ? -18.069 -8.322 19.289 1.00 91.06 136 SER A CA 1
ATOM 1090 C C . SER A 1 136 ? -18.026 -8.495 20.810 1.00 91.06 136 SER A C 1
ATOM 1092 O O . SER A 1 136 ? -19.052 -8.786 21.415 1.00 91.06 136 SER A O 1
ATOM 1094 N N . LEU A 1 137 ? -16.876 -8.241 21.448 1.00 90.44 137 LEU A N 1
ATOM 1095 C CA . LEU A 1 137 ? -16.745 -8.342 22.907 1.00 90.44 137 LEU A CA 1
ATOM 1096 C C . LEU A 1 137 ? -17.561 -7.275 23.650 1.00 90.44 137 LEU A C 1
ATOM 1098 O O . LEU A 1 137 ? -18.132 -7.567 24.700 1.00 90.44 137 LEU A O 1
ATOM 1102 N N . LEU A 1 138 ? -17.639 -6.050 23.117 1.00 88.38 138 LEU A N 1
ATOM 1103 C CA . LEU A 1 138 ? -18.497 -5.018 23.704 1.00 88.38 138 LEU A CA 1
ATOM 1104 C C . LEU A 1 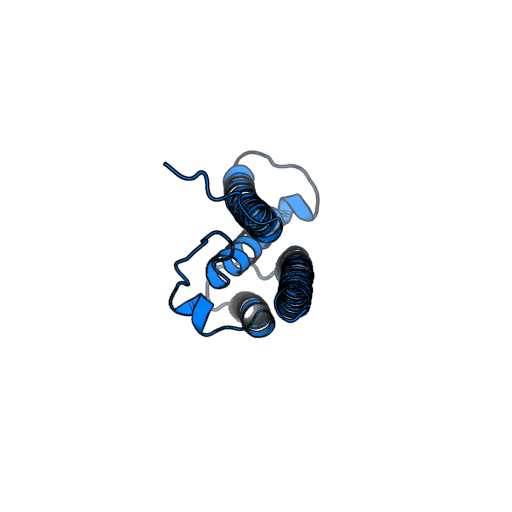138 ? -19.976 -5.387 23.599 1.00 88.38 138 LEU A C 1
ATOM 1106 O O . LEU A 1 138 ? -20.683 -5.295 24.600 1.00 88.38 138 LEU A O 1
ATOM 1110 N N . GLN A 1 139 ? -20.421 -5.870 22.436 1.00 88.88 139 GLN A N 1
ATOM 1111 C CA . GLN A 1 139 ? -21.807 -6.311 22.254 1.00 88.88 139 GLN A CA 1
ATOM 1112 C C . GLN A 1 139 ? -22.184 -7.429 23.235 1.00 88.88 139 GLN A C 1
ATOM 1114 O O . GLN A 1 139 ? -23.260 -7.393 23.819 1.00 88.88 139 GLN A O 1
ATOM 1119 N N . GLU A 1 140 ? -21.289 -8.391 23.481 1.00 90.50 140 GLU A N 1
ATOM 1120 C CA . GLU A 1 140 ? -21.513 -9.443 24.483 1.00 90.50 140 GLU A CA 1
ATOM 1121 C C . GLU A 1 140 ? -21.581 -8.910 25.922 1.00 90.50 140 GLU A C 1
ATOM 1123 O O . GLU A 1 140 ? -22.287 -9.484 26.754 1.00 90.50 140 GLU A O 1
ATOM 1128 N N . SER A 1 141 ? -20.851 -7.833 26.232 1.00 86.50 141 SER A N 1
ATOM 1129 C CA . SER A 1 141 ? -20.853 -7.219 27.565 1.00 86.50 141 SER A CA 1
ATOM 1130 C C . SER A 1 141 ? -22.101 -6.384 27.856 1.00 86.50 141 SER A C 1
ATOM 1132 O O . SER A 1 141 ? -22.499 -6.305 29.010 1.00 86.50 141 SER A O 1
ATOM 1134 N N . GLU A 1 142 ? -22.735 -5.801 26.834 1.00 87.06 142 GLU A N 1
ATOM 1135 C CA . GLU A 1 142 ? -23.963 -5.002 26.980 1.00 87.06 142 GLU A CA 1
ATOM 1136 C C . GLU A 1 142 ? -25.227 -5.863 27.148 1.00 87.06 142 GLU A C 1
ATOM 1138 O O . GLU A 1 142 ? -26.253 -5.371 27.611 1.00 87.06 142 GLU A O 1
ATOM 1143 N N . ILE A 1 143 ? -25.167 -7.142 26.762 1.00 84.56 143 ILE A N 1
ATOM 1144 C CA . ILE A 1 143 ? -26.294 -8.087 26.840 1.00 84.56 143 ILE A CA 1
ATOM 1145 C C . ILE A 1 143 ? -26.385 -8.771 28.223 1.00 84.56 143 ILE A C 1
ATOM 1147 O O . ILE A 1 143 ? -27.422 -9.353 28.545 1.00 84.56 143 ILE A O 1
ATOM 1151 N N . LYS A 1 144 ? -25.323 -8.719 29.038 1.00 67.69 144 LYS A N 1
ATOM 1152 C CA . LYS A 1 144 ? -25.260 -9.324 30.382 1.00 67.69 144 LYS A CA 1
ATOM 1153 C C . LYS A 1 144 ? -25.598 -8.322 31.478 1.00 67.69 144 LYS A C 1
ATOM 1155 O O . LYS A 1 144 ? -26.263 -8.757 32.442 1.00 67.69 144 LYS A O 1
#